Protein AF-A0A929NWI1-F1 (afdb_monomer)

Nearest PDB structures (foldseek):
  5xmk-assembly1_I  TM=9.881E-01  e=1.129E+00  Saccharomyces cerevisiae S288C
  2pmr-assembly1_A-2  TM=1.003E+00  e=2.400E+00  Methanothermobacter thermautotrophicus str. Delta H
  1vh6-assembly1_B  TM=8.619E-01  e=6.161E+00  Bacillus subtilis

Radius of gyration: 15.33 Å; Cα contacts (8 Å, |Δi|>4): 71; chains: 1; bounding box: 27×30×41 Å

Structure (mmCIF, N/CA/C/O backbone):
data_AF-A0A929NWI1-F1
#
_entry.id   AF-A0A929NWI1-F1
#
loop_
_atom_site.group_PDB
_atom_site.id
_atom_site.type_symbol
_atom_site.label_atom_id
_atom_site.label_alt_id
_atom_site.label_comp_id
_atom_site.label_asym_id
_atom_site.label_entity_id
_atom_site.label_seq_id
_atom_site.pdbx_PDB_ins_code
_atom_site.Cartn_x
_atom_site.Cartn_y
_atom_site.Cartn_z
_atom_site.occupancy
_atom_site.B_iso_or_equiv
_atom_site.auth_seq_id
_atom_site.auth_comp_id
_atom_site.auth_asym_id
_atom_site.auth_atom_id
_atom_site.pdbx_PDB_model_num
ATOM 1 N N . MET A 1 1 ? -5.549 -5.642 -15.938 1.00 56.78 1 MET A N 1
ATOM 2 C CA . MET A 1 1 ? -4.192 -5.520 -16.527 1.00 56.78 1 MET A CA 1
ATOM 3 C C . MET A 1 1 ? -3.556 -4.233 -16.024 1.00 56.78 1 MET A C 1
ATOM 5 O O . MET A 1 1 ? -4.172 -3.189 -16.197 1.00 56.78 1 MET A O 1
ATOM 9 N N . LYS A 1 2 ? -2.376 -4.289 -15.391 1.00 79.50 2 LYS A N 1
ATOM 10 C CA . LYS A 1 2 ? -1.654 -3.078 -14.964 1.00 79.50 2 LYS A CA 1
ATOM 11 C C . LYS A 1 2 ? -0.976 -2.418 -16.174 1.00 79.50 2 LYS A C 1
ATOM 13 O O . LYS A 1 2 ? -0.512 -3.111 -17.084 1.00 79.50 2 LYS A O 1
ATOM 18 N N . ARG A 1 3 ? -0.961 -1.086 -16.209 1.00 86.81 3 ARG A N 1
ATOM 19 C CA . ARG A 1 3 ? -0.277 -0.288 -17.237 1.00 86.81 3 ARG A CA 1
ATOM 20 C C . ARG A 1 3 ? 0.875 0.477 -16.601 1.00 86.81 3 ARG A C 1
ATOM 22 O O . ARG A 1 3 ? 0.772 0.885 -15.449 1.00 86.81 3 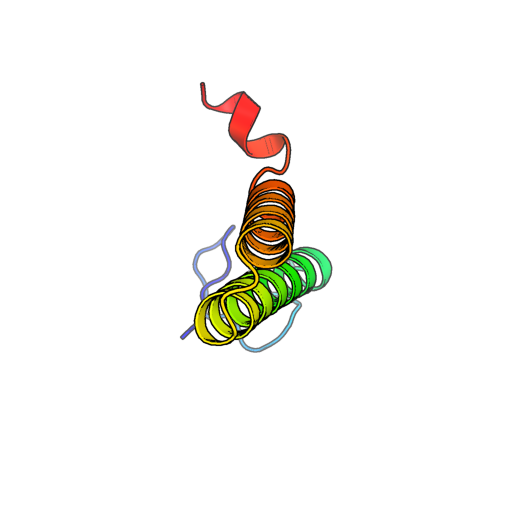ARG A O 1
ATOM 29 N N . CYS A 1 4 ? 1.949 0.676 -17.357 1.00 86.44 4 CYS A N 1
ATOM 30 C CA . CYS A 1 4 ? 3.045 1.548 -16.953 1.00 86.44 4 CYS A CA 1
ATOM 31 C C . CYS A 1 4 ? 2.511 2.983 -16.762 1.00 86.44 4 CYS A C 1
ATOM 33 O O . CYS A 1 4 ? 1.865 3.493 -17.682 1.00 86.44 4 CYS A O 1
ATOM 35 N N . PRO A 1 5 ? 2.778 3.649 -15.626 1.00 84.56 5 PRO A N 1
ATOM 36 C CA . PRO A 1 5 ? 2.298 5.009 -15.383 1.00 84.56 5 PRO A CA 1
ATOM 37 C C . PRO A 1 5 ? 2.956 6.045 -16.308 1.00 84.56 5 PRO A C 1
ATOM 39 O O . PRO A 1 5 ? 2.355 7.076 -16.584 1.00 84.56 5 PRO A O 1
ATOM 42 N N . ILE A 1 6 ? 4.148 5.748 -16.839 1.00 88.88 6 ILE A N 1
ATOM 43 C CA . ILE A 1 6 ? 4.916 6.654 -17.704 1.00 88.88 6 ILE A CA 1
ATOM 44 C C . ILE A 1 6 ? 4.439 6.560 -19.159 1.00 88.88 6 ILE A C 1
ATOM 46 O O . ILE A 1 6 ? 3.962 7.533 -19.732 1.00 88.88 6 ILE A O 1
ATOM 50 N N . CYS A 1 7 ? 4.527 5.375 -19.775 1.00 91.62 7 CYS A N 1
ATOM 51 C CA . CYS A 1 7 ? 4.261 5.210 -21.213 1.00 91.62 7 CYS A CA 1
ATOM 52 C C . CYS A 1 7 ? 2.903 4.566 -21.542 1.00 91.62 7 CYS A C 1
ATOM 54 O O . CYS A 1 7 ? 2.597 4.313 -22.712 1.00 91.62 7 CYS A O 1
ATOM 56 N N . LYS A 1 8 ? 2.104 4.225 -20.519 1.00 89.31 8 LYS A N 1
ATOM 57 C CA . LYS A 1 8 ? 0.793 3.551 -20.632 1.00 89.31 8 LYS A CA 1
ATOM 58 C C . LYS A 1 8 ? 0.820 2.187 -21.342 1.00 89.31 8 LYS A C 1
ATOM 60 O O . LYS A 1 8 ? -0.243 1.643 -21.662 1.00 89.31 8 LYS A O 1
ATOM 65 N N . GLY A 1 9 ? 2.012 1.628 -21.573 1.00 89.38 9 GLY A N 1
ATOM 66 C CA . GLY A 1 9 ? 2.221 0.280 -22.103 1.00 89.38 9 GLY A CA 1
ATOM 67 C C . GLY A 1 9 ? 1.764 -0.803 -21.125 1.00 89.38 9 GLY A C 1
ATOM 68 O O . GLY A 1 9 ? 1.600 -0.546 -19.930 1.00 89.38 9 GLY A O 1
ATOM 69 N N . ARG A 1 10 ? 1.541 -2.023 -21.627 1.00 89.44 10 ARG A N 1
ATOM 70 C CA . ARG A 1 10 ? 1.200 -3.177 -20.783 1.00 89.44 10 ARG A CA 1
ATOM 71 C C . ARG A 1 10 ? 2.385 -3.500 -19.872 1.00 89.44 10 ARG A C 1
ATOM 73 O O . ARG A 1 10 ? 3.507 -3.605 -20.351 1.00 89.44 10 ARG A O 1
ATOM 80 N N . LEU A 1 11 ? 2.119 -3.660 -18.578 1.00 86.50 11 LEU A N 1
ATOM 81 C CA . LEU A 1 11 ? 3.132 -4.015 -17.592 1.00 86.50 11 LEU A CA 1
ATOM 82 C C . LEU A 1 11 ? 2.964 -5.490 -17.206 1.00 86.50 11 LEU A C 1
ATOM 84 O O . LEU A 1 11 ? 1.882 -5.888 -16.767 1.00 86.50 11 LEU A O 1
ATOM 88 N N . GLN A 1 12 ? 4.002 -6.292 -17.440 1.00 82.69 12 GLN A N 1
ATOM 89 C CA . GLN A 1 12 ? 4.061 -7.713 -17.066 1.00 82.69 12 GLN A CA 1
ATOM 90 C C . GLN A 1 12 ? 5.029 -7.948 -15.905 1.00 82.69 12 GLN A C 1
ATOM 92 O O . GLN A 1 12 ? 4.729 -8.748 -15.026 1.00 82.69 12 GLN A O 1
ATOM 97 N N . GLU A 1 13 ? 6.127 -7.198 -15.877 1.00 83.56 13 GLU A N 1
ATOM 98 C CA . GLU A 1 13 ? 7.167 -7.254 -14.853 1.00 83.56 13 GLU A CA 1
ATOM 99 C C . GLU A 1 13 ? 7.343 -5.883 -14.196 1.00 83.56 13 GLU A C 1
ATOM 101 O O . GLU A 1 13 ? 6.652 -4.920 -14.534 1.00 83.56 13 GLU A O 1
ATOM 106 N N . ASN A 1 14 ? 8.275 -5.786 -13.252 1.00 86.06 14 ASN A N 1
ATOM 107 C CA . ASN A 1 14 ? 8.587 -4.525 -12.589 1.00 86.06 14 ASN A CA 1
ATOM 108 C C . ASN A 1 14 ? 9.254 -3.521 -13.537 1.00 86.06 14 ASN A C 1
ATOM 110 O O . ASN A 1 14 ? 9.038 -2.322 -13.395 1.00 86.06 14 ASN A O 1
ATOM 114 N N . ILE A 1 15 ? 9.995 -4.000 -14.538 1.00 90.38 15 ILE A N 1
ATOM 115 C CA . ILE A 1 15 ? 10.580 -3.161 -15.582 1.00 90.38 15 ILE A CA 1
ATOM 116 C C . ILE A 1 15 ? 9.616 -3.104 -16.767 1.00 90.38 15 ILE A C 1
ATOM 118 O O . ILE A 1 15 ? 9.125 -4.121 -17.263 1.00 90.38 15 ILE A O 1
ATOM 122 N N . CYS A 1 16 ? 9.322 -1.898 -17.247 1.00 89.56 16 CYS A N 1
ATOM 123 C CA . CYS A 1 16 ? 8.473 -1.737 -18.417 1.00 89.56 16 CYS A CA 1
ATOM 124 C C . CYS A 1 16 ? 9.233 -2.094 -19.701 1.00 89.56 16 CYS A C 1
ATOM 126 O O . CYS A 1 16 ? 10.133 -1.370 -20.111 1.00 89.56 16 CYS A O 1
ATOM 128 N N . SER A 1 17 ? 8.782 -3.124 -20.418 1.00 89.38 17 SER A N 1
ATOM 129 C CA . SER A 1 17 ? 9.368 -3.549 -21.700 1.00 89.38 17 SER A CA 1
ATOM 130 C C . SER A 1 17 ? 9.304 -2.503 -22.821 1.00 89.38 17 SER A C 1
ATOM 132 O O . SER A 1 17 ? 10.027 -2.616 -23.804 1.00 89.38 17 SER A O 1
ATOM 134 N N . ARG A 1 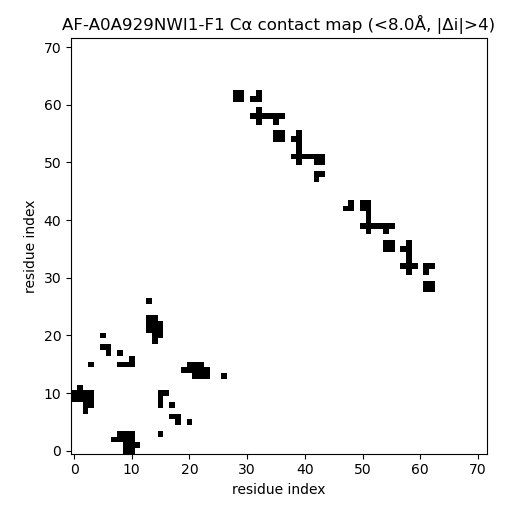18 ? 8.443 -1.481 -22.700 1.00 91.00 18 ARG A N 1
ATOM 135 C CA . ARG A 1 18 ? 8.293 -0.424 -23.713 1.00 91.00 18 ARG A CA 1
ATOM 136 C C . ARG A 1 18 ? 9.197 0.783 -23.474 1.00 91.00 18 ARG A C 1
ATOM 138 O O . ARG A 1 18 ? 9.701 1.345 -24.436 1.00 91.00 18 ARG A O 1
ATOM 145 N N . CYS A 1 19 ? 9.330 1.234 -22.227 1.00 93.06 19 CYS A N 1
ATOM 146 C CA . CYS A 1 19 ? 10.068 2.463 -21.907 1.00 93.06 19 CYS A CA 1
ATOM 147 C C . CYS A 1 19 ? 11.270 2.244 -20.984 1.00 93.06 19 CYS A C 1
ATOM 149 O O . CYS A 1 19 ? 11.906 3.217 -20.603 1.00 93.06 19 CYS A O 1
ATOM 151 N N . GLY A 1 20 ? 11.549 1.003 -20.580 1.00 90.50 20 GLY A N 1
ATOM 152 C CA . GLY A 1 20 ? 12.681 0.651 -19.720 1.00 90.50 20 GLY A CA 1
ATOM 153 C C . GLY A 1 20 ? 12.568 1.132 -18.272 1.00 90.50 20 GLY A C 1
ATOM 154 O O . GLY A 1 20 ? 13.488 0.917 -17.495 1.00 90.50 20 GLY A O 1
ATOM 155 N N . ALA A 1 21 ? 11.464 1.781 -17.892 1.00 89.00 21 ALA A N 1
ATOM 156 C CA . ALA A 1 21 ? 11.304 2.301 -16.542 1.00 89.00 21 ALA A CA 1
ATOM 157 C C . ALA A 1 21 ? 11.214 1.156 -15.531 1.00 89.00 21 ALA A C 1
ATOM 159 O O . ALA A 1 21 ? 10.349 0.285 -15.671 1.00 89.00 21 ALA A O 1
ATOM 160 N N . ASP A 1 22 ? 12.069 1.197 -14.512 1.00 90.81 22 ASP A N 1
ATOM 161 C CA . ASP A 1 22 ? 11.963 0.330 -13.347 1.00 90.81 22 ASP A CA 1
ATOM 162 C C . ASP A 1 22 ? 10.891 0.874 -12.396 1.00 90.81 22 ASP A C 1
ATOM 164 O O . ASP A 1 22 ? 10.961 2.002 -11.907 1.00 90.81 22 ASP A O 1
ATOM 168 N N . LEU A 1 23 ? 9.858 0.069 -12.176 1.00 86.62 23 LEU A N 1
ATOM 169 C CA . LEU A 1 23 ? 8.716 0.373 -11.326 1.00 86.62 23 LEU A CA 1
ATOM 170 C C . LEU A 1 23 ? 8.693 -0.522 -10.082 1.00 86.62 23 LEU A C 1
ATOM 172 O O . LEU A 1 23 ? 7.685 -0.523 -9.377 1.00 86.62 23 LEU A O 1
ATOM 176 N N . ALA A 1 24 ? 9.753 -1.290 -9.797 1.00 86.50 24 ALA A N 1
ATOM 177 C CA . ALA A 1 24 ? 9.793 -2.231 -8.675 1.00 86.50 24 ALA A CA 1
ATOM 178 C C . ALA A 1 24 ? 9.442 -1.556 -7.343 1.00 86.50 24 ALA A C 1
ATOM 180 O O . ALA A 1 24 ? 8.587 -2.047 -6.601 1.00 86.50 24 ALA A O 1
ATOM 181 N N . MET A 1 25 ? 10.048 -0.398 -7.071 1.00 84.50 25 MET A N 1
ATOM 182 C CA . MET A 1 25 ? 9.800 0.365 -5.847 1.00 84.50 25 MET A CA 1
ATOM 183 C C . MET A 1 25 ? 8.356 0.880 -5.785 1.00 84.50 25 MET A C 1
ATOM 185 O O . MET A 1 25 ? 7.662 0.618 -4.806 1.00 84.50 25 MET A O 1
ATOM 189 N N . LEU A 1 26 ? 7.861 1.503 -6.861 1.00 84.31 26 LEU A N 1
ATOM 190 C CA . LEU A 1 26 ? 6.480 1.999 -6.946 1.00 84.31 26 LEU A CA 1
ATOM 191 C C . LEU A 1 26 ? 5.454 0.874 -6.748 1.00 84.31 26 LEU A C 1
ATOM 193 O O . LEU A 1 26 ? 4.511 1.004 -5.970 1.00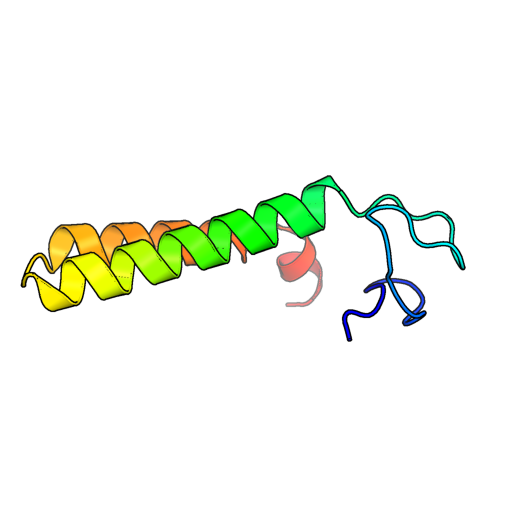 84.31 26 LEU A O 1
ATOM 197 N N . LEU A 1 27 ? 5.650 -0.266 -7.414 1.00 84.88 27 LEU A N 1
ATOM 198 C CA . LEU A 1 27 ? 4.773 -1.427 -7.276 1.00 84.88 27 LEU A CA 1
ATOM 199 C C . LEU A 1 27 ? 4.815 -2.021 -5.864 1.00 84.88 27 LEU A C 1
ATOM 201 O O . LEU A 1 27 ? 3.792 -2.524 -5.395 1.00 84.88 27 LEU A O 1
ATOM 205 N N . THR A 1 28 ? 5.968 -1.964 -5.197 1.00 87.19 28 THR A N 1
ATOM 206 C CA . THR A 1 28 ? 6.129 -2.415 -3.809 1.00 87.19 28 THR A CA 1
ATOM 207 C C . THR A 1 28 ? 5.386 -1.494 -2.843 1.00 87.19 28 THR A C 1
ATOM 209 O O . THR A 1 28 ? 4.646 -1.985 -1.992 1.00 87.19 28 THR A O 1
ATOM 212 N N . ILE A 1 29 ? 5.507 -0.174 -3.008 1.00 86.25 29 ILE A N 1
ATOM 213 C CA . ILE A 1 29 ? 4.791 0.823 -2.197 1.00 86.25 29 ILE A CA 1
ATOM 214 C C . ILE A 1 29 ? 3.275 0.644 -2.346 1.00 86.25 29 ILE A C 1
ATOM 216 O O . ILE A 1 29 ? 2.560 0.573 -1.346 1.00 86.25 29 ILE A O 1
ATOM 220 N N . GLU A 1 30 ? 2.779 0.455 -3.571 1.00 86.19 30 GLU A N 1
ATOM 221 C CA . GLU A 1 30 ? 1.358 0.179 -3.827 1.00 86.19 30 GLU A CA 1
ATOM 222 C C . GLU A 1 30 ? 0.873 -1.105 -3.130 1.00 86.19 30 GLU A C 1
ATOM 224 O O . GLU A 1 30 ? -0.209 -1.138 -2.534 1.00 86.19 30 GLU A O 1
ATOM 229 N N . GLN A 1 31 ? 1.678 -2.172 -3.157 1.00 88.94 31 GLN A N 1
ATOM 230 C CA . GLN A 1 31 ? 1.360 -3.413 -2.442 1.00 88.94 31 GLN A CA 1
ATOM 231 C C . GLN A 1 31 ? 1.337 -3.211 -0.922 1.00 88.94 31 GLN A C 1
ATOM 233 O O . GLN A 1 31 ? 0.444 -3.725 -0.243 1.00 88.94 31 GLN A O 1
ATOM 238 N N . GLN A 1 32 ? 2.281 -2.441 -0.379 1.00 89.62 32 GLN A N 1
ATOM 239 C CA . GLN A 1 32 ? 2.319 -2.108 1.045 1.00 89.62 32 GLN A CA 1
ATOM 240 C C . GLN A 1 32 ? 1.109 -1.262 1.454 1.00 89.62 32 GLN A C 1
ATOM 242 O O . GLN A 1 32 ? 0.473 -1.563 2.468 1.00 89.62 32 GLN A O 1
ATOM 247 N N . ALA A 1 33 ? 0.725 -0.273 0.645 1.00 88.94 33 ALA A N 1
ATOM 248 C CA . ALA A 1 33 ? -0.457 0.549 0.884 1.00 88.94 33 ALA A CA 1
ATOM 249 C C . ALA A 1 33 ? -1.737 -0.302 0.913 1.00 88.94 33 ALA A C 1
ATOM 251 O O . ALA A 1 33 ? -2.558 -0.152 1.825 1.00 88.94 33 ALA A O 1
ATOM 252 N N . ALA A 1 34 ? -1.888 -1.238 -0.030 1.00 89.94 34 ALA A N 1
ATOM 253 C CA . ALA A 1 34 ? -3.003 -2.186 -0.049 1.00 89.94 34 ALA A CA 1
ATOM 254 C C . ALA A 1 34 ? -2.999 -3.114 1.180 1.00 89.94 34 ALA A C 1
ATOM 256 O O . ALA A 1 34 ? -4.045 -3.360 1.780 1.00 89.94 34 ALA A O 1
ATOM 257 N N . SER A 1 35 ? -1.823 -3.584 1.604 1.00 93.06 35 SER A N 1
ATOM 258 C CA . SER A 1 35 ? -1.674 -4.405 2.812 1.00 93.06 35 SER A CA 1
ATOM 259 C C . SER A 1 35 ? -2.111 -3.656 4.076 1.00 93.06 35 SER A C 1
ATOM 261 O O . SER A 1 35 ? -2.852 -4.205 4.893 1.00 93.06 35 SER A O 1
ATOM 263 N N . GLN A 1 36 ? -1.731 -2.383 4.221 1.00 91.12 36 GLN A N 1
ATOM 264 C CA . GLN A 1 36 ? -2.172 -1.545 5.342 1.00 91.12 36 GLN A CA 1
ATOM 265 C C . GLN A 1 36 ? -3.689 -1.323 5.338 1.00 91.12 36 GLN A C 1
ATOM 267 O O . GLN A 1 36 ? -4.325 -1.398 6.388 1.00 91.12 36 GLN A O 1
ATOM 272 N N . LEU A 1 37 ? -4.297 -1.151 4.162 1.00 90.94 37 LEU A N 1
ATOM 273 C CA . LEU A 1 37 ? -5.752 -1.045 4.046 1.00 90.94 37 LEU A CA 1
ATOM 274 C C . LEU A 1 37 ? -6.454 -2.338 4.498 1.00 90.94 37 LEU A C 1
ATOM 276 O O . LEU A 1 37 ? -7.409 -2.290 5.270 1.00 90.94 37 LEU A O 1
ATOM 280 N N . ASN A 1 38 ? -5.947 -3.501 4.084 1.00 93.56 38 ASN A N 1
ATOM 281 C CA . ASN A 1 38 ? -6.485 -4.791 4.525 1.00 93.56 38 ASN A CA 1
ATOM 282 C C . ASN A 1 38 ? -6.360 -4.968 6.046 1.00 93.56 38 ASN A C 1
ATOM 284 O O . ASN A 1 38 ? -7.296 -5.439 6.694 1.00 93.56 38 ASN A O 1
ATOM 288 N N . LYS A 1 39 ? -5.238 -4.536 6.638 1.00 93.44 39 LYS A N 1
ATOM 289 C CA . LYS A 1 39 ? -5.066 -4.511 8.100 1.00 93.44 39 LYS A CA 1
ATOM 290 C C . LYS A 1 39 ? -6.086 -3.597 8.773 1.00 93.44 39 LYS A C 1
ATOM 292 O O . LYS A 1 39 ? -6.634 -3.980 9.803 1.00 93.44 39 LYS A O 1
ATOM 297 N N . ALA A 1 40 ? -6.371 -2.431 8.196 1.00 92.31 40 ALA A N 1
ATOM 298 C CA . ALA A 1 40 ? -7.381 -1.525 8.728 1.00 92.31 40 ALA A CA 1
ATOM 299 C C . ALA A 1 40 ? -8.771 -2.171 8.758 1.00 92.31 40 ALA A C 1
ATOM 301 O O . ALA A 1 40 ? -9.429 -2.146 9.795 1.00 92.31 40 ALA A O 1
ATOM 302 N N . ILE A 1 41 ? -9.181 -2.809 7.656 1.00 93.69 41 ILE A N 1
ATOM 303 C CA . ILE A 1 41 ? -10.461 -3.5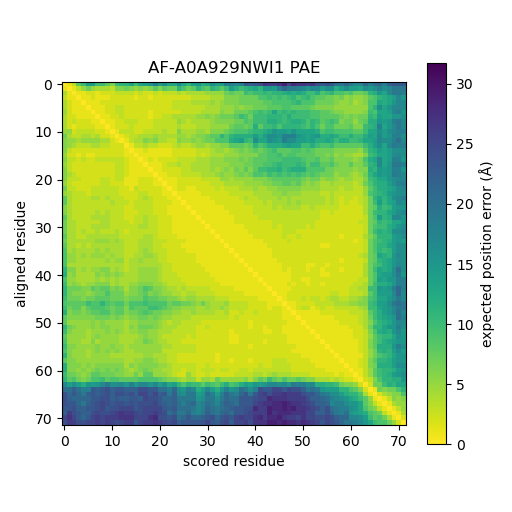29 7.557 1.00 93.69 41 ILE A CA 1
ATOM 304 C C . ILE A 1 41 ? -10.524 -4.651 8.598 1.00 93.69 41 ILE A C 1
ATOM 306 O O . ILE A 1 41 ? -11.520 -4.795 9.307 1.00 93.69 41 ILE A O 1
ATOM 310 N N . PHE A 1 42 ? -9.443 -5.418 8.741 1.00 94.81 42 PHE A N 1
ATOM 311 C CA . PHE A 1 42 ? -9.369 -6.483 9.734 1.00 94.81 42 PHE A CA 1
ATOM 312 C C . PHE A 1 42 ? -9.510 -5.951 11.167 1.00 94.81 42 PHE A C 1
ATOM 314 O O . PHE A 1 42 ? -10.294 -6.488 11.947 1.00 94.81 42 PHE A O 1
ATOM 321 N N . GLN A 1 43 ? -8.812 -4.870 11.518 1.00 93.31 43 GLN A N 1
ATOM 322 C CA . GLN A 1 43 ? -8.926 -4.265 12.849 1.00 93.31 43 GLN A CA 1
ATOM 323 C C . GLN A 1 43 ? -10.303 -3.648 13.095 1.00 93.31 43 GLN A C 1
ATOM 325 O O . GLN A 1 43 ? -10.830 -3.757 14.202 1.00 93.31 43 GLN A O 1
ATOM 330 N N . LEU A 1 44 ? -10.919 -3.079 12.057 1.00 92.12 44 LEU A N 1
ATOM 331 C CA . LEU A 1 44 ? -12.286 -2.574 12.116 1.00 92.12 44 LEU A CA 1
ATOM 332 C C . LEU A 1 44 ? -13.274 -3.705 12.432 1.00 92.12 44 LEU A C 1
ATOM 334 O O . LEU A 1 44 ? -14.100 -3.551 13.326 1.00 92.12 44 LEU A O 1
ATOM 338 N N . SER A 1 45 ? -13.130 -4.866 11.781 1.00 94.56 45 SER A N 1
ATOM 339 C CA . SER A 1 45 ? -13.968 -6.047 12.057 1.00 94.56 45 SER A CA 1
ATOM 340 C C . SER A 1 45 ? -13.821 -6.584 13.487 1.00 94.56 45 SER A C 1
ATOM 342 O O . SER A 1 45 ? -14.735 -7.216 14.006 1.00 94.56 45 SER A O 1
ATOM 344 N N . LYS A 1 46 ? -12.695 -6.290 14.147 1.00 95.44 46 LYS A N 1
ATOM 345 C CA . LYS A 1 46 ? -12.429 -6.630 15.552 1.00 95.44 46 LYS A CA 1
ATOM 346 C C . LYS A 1 46 ? -12.885 -5.559 16.549 1.00 95.44 46 LYS A C 1
ATOM 348 O O . LYS A 1 46 ? -12.679 -5.738 17.744 1.00 95.44 46 LYS A O 1
ATOM 353 N N . GLY A 1 47 ? -13.454 -4.444 16.084 1.00 94.56 47 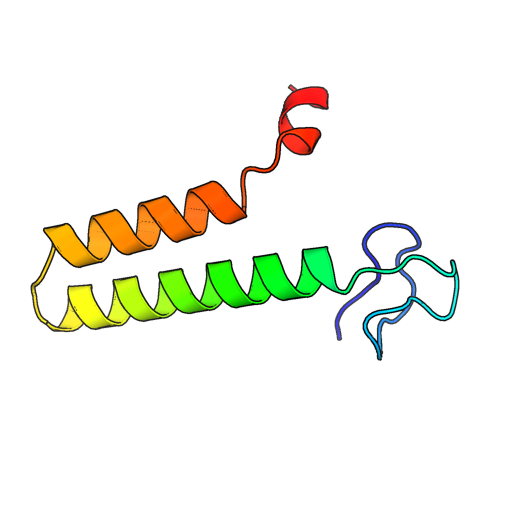GLY A N 1
ATOM 354 C CA . GLY A 1 47 ? -13.826 -3.303 16.930 1.00 94.56 47 GLY A CA 1
ATOM 355 C C . GLY A 1 47 ? -12.643 -2.434 17.382 1.00 94.56 47 GLY A C 1
ATOM 356 O O . GLY A 1 47 ? -12.823 -1.488 18.147 1.00 94.56 47 GLY A O 1
ATOM 357 N N . ASN A 1 48 ? -11.430 -2.697 16.887 1.00 95.25 48 ASN A N 1
ATOM 358 C CA . ASN A 1 48 ? -10.213 -1.981 17.273 1.00 95.25 48 ASN A CA 1
ATOM 359 C C . ASN A 1 48 ? -10.056 -0.680 16.469 1.00 95.25 48 ASN A C 1
ATOM 361 O O . ASN A 1 48 ? -9.160 -0.554 15.629 1.00 95.25 48 ASN A O 1
ATOM 365 N N . LEU A 1 49 ? -10.915 0.306 16.739 1.00 92.62 49 LEU A N 1
ATOM 366 C CA . LE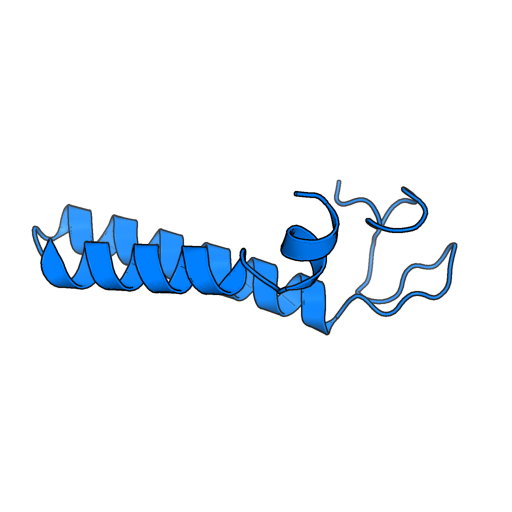U A 1 49 ? -10.992 1.562 15.976 1.00 92.62 49 LEU A CA 1
ATOM 367 C C . LEU A 1 49 ? -9.658 2.324 15.901 1.00 92.62 49 LEU A C 1
ATOM 369 O O . LEU A 1 49 ? -9.290 2.804 14.831 1.00 92.62 49 LEU A O 1
ATOM 373 N N . ASN A 1 50 ? -8.894 2.382 16.996 1.00 93.81 50 ASN A N 1
ATOM 374 C CA . ASN A 1 50 ? -7.600 3.077 17.018 1.00 93.81 50 ASN A CA 1
ATOM 375 C C . ASN A 1 50 ? -6.570 2.420 16.085 1.00 93.81 50 ASN A C 1
ATOM 377 O O . ASN A 1 50 ? -5.878 3.108 15.337 1.00 93.81 50 ASN A O 1
ATOM 381 N N . GLN A 1 51 ? -6.493 1.085 16.086 1.00 90.62 51 GLN A N 1
ATOM 382 C CA . GLN A 1 51 ? -5.570 0.353 15.212 1.00 90.62 51 GLN A CA 1
ATOM 383 C C . GLN A 1 51 ? -6.030 0.391 13.752 1.00 90.62 51 GLN A C 1
ATOM 385 O O . GLN A 1 51 ? -5.197 0.476 12.851 1.00 90.62 51 GLN A O 1
ATOM 390 N N . ALA A 1 52 ? -7.345 0.373 13.515 1.00 90.38 52 ALA A N 1
ATOM 391 C CA . ALA A 1 52 ? -7.909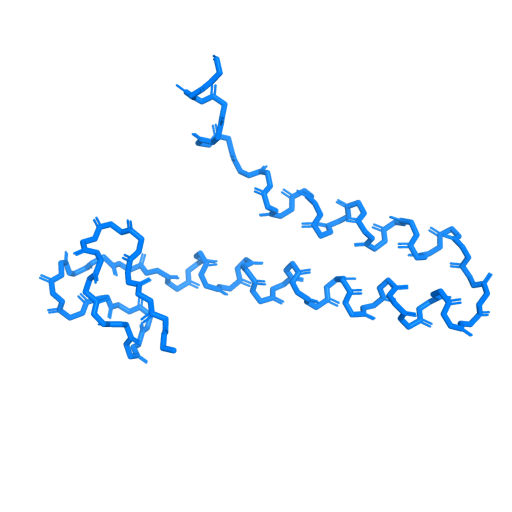 0.548 12.184 1.00 90.38 52 ALA A CA 1
ATOM 392 C C . ALA A 1 52 ? -7.552 1.926 11.608 1.00 90.38 52 ALA A C 1
ATOM 394 O O . ALA A 1 52 ? -7.038 2.005 10.494 1.00 90.38 52 ALA A O 1
ATOM 395 N N . LYS A 1 53 ? -7.741 2.997 12.391 1.00 92.81 53 LYS A N 1
ATOM 396 C CA . LYS A 1 53 ? -7.385 4.367 12.000 1.00 92.81 53 LYS A CA 1
ATOM 397 C C . LYS A 1 53 ? -5.900 4.494 11.656 1.00 92.81 53 LYS A C 1
ATOM 399 O O . LYS A 1 53 ? -5.575 4.966 10.572 1.00 92.81 53 LYS A O 1
ATOM 404 N N . LEU A 1 54 ? -5.016 3.998 12.522 1.00 93.31 54 LEU A N 1
ATOM 405 C CA . LEU A 1 54 ? -3.568 4.048 12.298 1.00 93.31 54 LEU A CA 1
ATOM 406 C C . LEU A 1 54 ? -3.156 3.297 11.019 1.00 93.31 54 LEU A C 1
ATOM 408 O O . LEU A 1 54 ? -2.318 3.765 10.250 1.00 93.31 54 LEU A O 1
ATOM 412 N N . ALA A 1 55 ? -3.775 2.149 10.741 1.00 90.06 55 ALA A N 1
ATOM 413 C CA . ALA A 1 55 ? -3.523 1.404 9.510 1.00 90.06 55 ALA A CA 1
ATOM 414 C C . ALA A 1 55 ? -4.019 2.150 8.250 1.00 90.06 55 ALA A C 1
ATOM 416 O O . ALA A 1 55 ? -3.337 2.124 7.222 1.00 90.06 55 ALA A O 1
ATOM 417 N N . VAL A 1 56 ? -5.148 2.870 8.322 1.00 90.75 56 VAL A N 1
ATOM 418 C CA . VAL A 1 56 ? -5.599 3.758 7.231 1.00 90.75 56 VAL A CA 1
ATOM 419 C C . VAL A 1 56 ? -4.612 4.903 7.014 1.00 90.75 56 VAL A C 1
ATOM 421 O O . VAL A 1 56 ? -4.231 5.162 5.875 1.00 90.75 56 VAL A O 1
ATOM 424 N N . GLU A 1 57 ? -4.165 5.562 8.082 1.00 91.50 57 GLU A N 1
ATOM 425 C CA . GLU A 1 57 ? -3.201 6.667 8.003 1.00 91.50 57 GLU A CA 1
ATOM 426 C C . GLU A 1 57 ? -1.889 6.222 7.343 1.00 91.50 57 GLU A C 1
ATOM 428 O O . GLU A 1 57 ? -1.414 6.884 6.418 1.00 91.50 57 GLU A O 1
ATOM 433 N N . ASN A 1 58 ? -1.371 5.048 7.713 1.00 89.25 58 ASN A N 1
ATOM 434 C CA . ASN A 1 58 ? -0.187 4.462 7.078 1.00 89.25 58 ASN A CA 1
ATOM 435 C C . ASN A 1 58 ? -0.407 4.156 5.586 1.00 89.25 58 ASN A C 1
ATOM 437 O O . ASN A 1 58 ? 0.473 4.405 4.764 1.00 89.25 58 ASN A O 1
ATOM 441 N N . SER A 1 59 ? -1.581 3.632 5.213 1.00 88.56 59 SER A N 1
ATOM 442 C CA . SER A 1 59 ? -1.933 3.401 3.802 1.00 88.56 59 SER A CA 1
ATOM 443 C C . SER A 1 59 ? -1.969 4.712 3.006 1.00 88.56 59 SER A C 1
ATOM 445 O O . SER A 1 59 ? -1.481 4.769 1.877 1.00 88.56 59 SER A O 1
ATOM 447 N N . LEU A 1 60 ? -2.510 5.783 3.599 1.00 87.06 60 LEU A N 1
ATOM 448 C CA . LEU A 1 60 ? -2.598 7.101 2.968 1.00 87.06 60 LEU A CA 1
ATOM 449 C C . LEU A 1 60 ? -1.236 7.785 2.828 1.00 87.06 60 LEU A C 1
ATOM 451 O O . LEU A 1 60 ? -1.012 8.443 1.815 1.00 87.06 60 LEU A O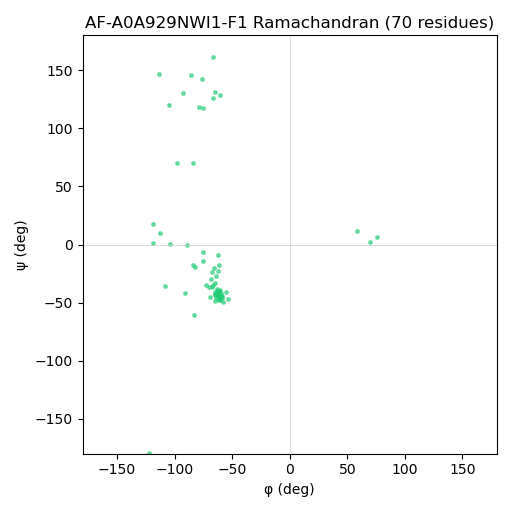 1
ATOM 455 N N . GLN A 1 61 ? -0.331 7.629 3.796 1.00 87.06 61 GLN A N 1
ATOM 456 C CA . GLN A 1 61 ? 1.032 8.162 3.695 1.00 87.06 61 GLN A CA 1
ATOM 457 C C . GLN A 1 61 ? 1.798 7.538 2.526 1.00 87.06 61 GLN A C 1
ATOM 459 O O . GLN A 1 61 ? 2.408 8.266 1.754 1.00 87.06 61 GLN A O 1
ATOM 464 N N . LEU A 1 62 ? 1.683 6.222 2.325 1.00 83.06 62 LEU A N 1
ATOM 465 C CA . LEU A 1 62 ? 2.327 5.526 1.202 1.00 83.06 62 LEU A CA 1
ATOM 466 C C . LEU A 1 62 ? 1.793 5.967 -0.170 1.00 83.06 62 LEU A C 1
ATOM 468 O O . LEU A 1 62 ? 2.509 5.904 -1.161 1.00 83.06 62 LEU A O 1
ATOM 472 N N . LYS A 1 63 ? 0.541 6.434 -0.237 1.00 76.69 63 LYS A N 1
ATOM 473 C CA . LYS A 1 63 ? -0.049 7.010 -1.458 1.00 76.69 63 LYS A CA 1
ATOM 474 C C . LYS A 1 63 ? 0.287 8.490 -1.657 1.00 76.69 63 LYS A C 1
ATOM 476 O O . LYS A 1 63 ? 0.101 9.014 -2.752 1.00 76.69 63 LYS A O 1
ATOM 481 N N . ARG A 1 64 ? 0.732 9.177 -0.604 1.00 67.25 64 ARG A N 1
ATOM 482 C CA . ARG A 1 64 ? 1.142 10.584 -0.621 1.00 67.25 64 ARG A CA 1
ATOM 483 C C . ARG A 1 64 ? 2.663 10.669 -0.731 1.00 67.25 64 ARG A C 1
ATOM 485 O O . ARG A 1 64 ? 3.329 11.079 0.212 1.00 67.25 64 ARG A O 1
ATOM 492 N N . GLU A 1 65 ? 3.213 10.319 -1.890 1.00 56.97 65 GLU A N 1
ATOM 493 C CA . GLU A 1 65 ? 4.582 10.722 -2.228 1.00 56.97 65 GLU A CA 1
ATOM 494 C C . GLU A 1 65 ? 4.612 12.129 -2.873 1.00 56.97 65 GLU A C 1
ATOM 496 O O . GLU A 1 65 ? 3.686 12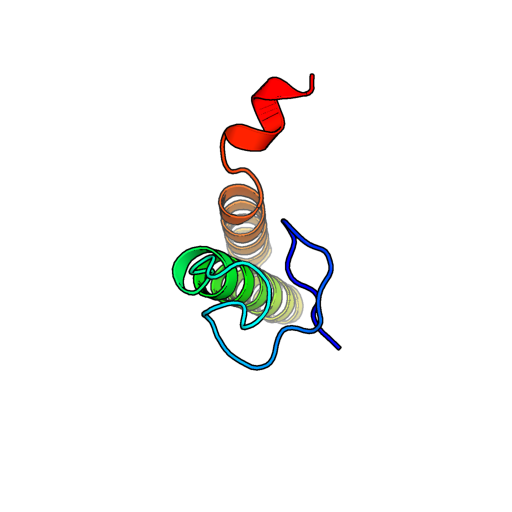.505 -3.601 1.00 56.97 65 GLU A O 1
ATOM 501 N N . PRO A 1 66 ? 5.668 12.930 -2.613 1.00 52.16 66 PRO A N 1
ATOM 502 C CA . PRO A 1 66 ? 5.741 14.379 -2.865 1.00 52.16 66 PRO A CA 1
ATOM 503 C C . PRO A 1 66 ? 5.625 14.828 -4.332 1.00 52.16 66 PRO A C 1
ATOM 505 O O . PRO A 1 66 ? 5.441 16.016 -4.587 1.00 52.16 66 PRO A O 1
ATOM 508 N N . LEU A 1 67 ? 5.648 13.915 -5.307 1.00 44.06 67 LEU A N 1
ATOM 509 C CA . LEU A 1 67 ? 5.355 14.246 -6.710 1.00 44.06 67 LEU A CA 1
ATOM 510 C C . LEU A 1 67 ? 3.900 14.693 -6.929 1.00 44.06 67 LEU A C 1
ATOM 512 O O . LEU A 1 67 ? 3.620 15.391 -7.900 1.00 44.06 67 LEU A O 1
ATOM 516 N N . ALA A 1 68 ? 2.985 14.358 -6.014 1.00 44.84 68 ALA A N 1
ATOM 517 C CA . ALA A 1 68 ? 1.613 14.865 -6.039 1.00 44.84 68 ALA A CA 1
ATOM 518 C C . ALA A 1 68 ? 1.489 16.336 -5.583 1.00 44.84 68 ALA A C 1
ATOM 520 O O . ALA A 1 68 ? 0.458 16.954 -5.831 1.00 44.84 68 ALA A O 1
ATOM 521 N N . VAL A 1 69 ? 2.520 16.910 -4.944 1.00 44.41 69 VAL A N 1
ATOM 522 C CA . VAL A 1 69 ? 2.532 18.322 -4.503 1.00 44.41 69 VAL A CA 1
ATOM 523 C C . VAL A 1 69 ? 2.910 19.271 -5.647 1.00 44.41 69 VAL A C 1
ATOM 525 O O . VAL A 1 69 ? 2.573 20.443 -5.602 1.00 44.41 69 VAL A O 1
ATOM 528 N N . VAL A 1 70 ? 3.540 18.778 -6.718 1.00 42.03 70 VAL A N 1
ATOM 529 C CA . VAL A 1 70 ? 3.925 19.605 -7.882 1.00 42.03 70 VAL A CA 1
ATOM 530 C C . VAL A 1 70 ? 2.722 19.951 -8.784 1.00 42.03 70 VAL A C 1
ATOM 532 O O . VAL A 1 70 ? 2.854 20.730 -9.722 1.00 42.03 70 VAL A O 1
ATOM 535 N N . LEU A 1 71 ? 1.537 19.390 -8.513 1.00 40.22 71 LEU A N 1
ATOM 536 C CA . LEU A 1 71 ? 0.314 19.604 -9.301 1.00 40.22 71 LEU A CA 1
ATOM 537 C C . LEU A 1 71 ? -0.839 20.252 -8.511 1.00 40.22 71 LEU A C 1
ATOM 539 O O . LEU A 1 71 ? -1.983 20.175 -8.961 1.00 40.22 71 LEU A O 1
ATOM 543 N N . TYR A 1 72 ? -0.552 20.882 -7.368 1.00 37.53 72 TYR A N 1
ATOM 544 C CA . TYR A 1 72 ? -1.482 21.779 -6.672 1.00 37.53 72 TYR A CA 1
ATOM 545 C C . TYR A 1 72 ? -0.960 23.213 -6.674 1.00 37.53 72 TYR A C 1
ATOM 547 O O . TYR A 1 72 ? 0.251 23.389 -6.417 1.00 37.53 72 TYR A O 1
#

Solvent-accessible surface area (backbone atoms only — not comparable to full-atom values): 4116 Å² total; per-residue (Å²): 135,58,56,36,90,87,78,63,42,78,40,88,58,49,49,28,88,84,77,68,49,76,36,52,66,61,56,46,42,54,51,50,23,52,50,26,40,54,50,13,53,53,27,46,78,69,68,37,56,71,61,13,50,53,24,41,52,54,20,50,52,58,72,60,52,74,79,67,58,79,78,110

Secondary structure (DSSP, 8-state):
--B-TTT--B-SSSB-TTT--B-HHHHHHHHHHHHHHHHHHHHHHTT-HHHHHHHHHHHHHHH--GGGGGG-

Foldseek 3Di:
DDADPPPRHDDDDQADPPPRDRNPVVVVLLVQLVVLQVQLVVCVVVVNNVSSVVSNVSSVVSVDDPVVVVVD

Sequence (72 aa):
MKRCPICKGRLQENICSRCGADLAMLLTIEQQAASQLNKAIFQLSKGNLNQAKLAVENSLQLKREPLAVVLY

Mean predicted aligned error: 6.98 Å

pLDDT: mean 83.67, std 14.89, range [37.53, 95.44]